Protein AF-A0A7X6HFA3-F1 (afdb_monomer_lite)

Radius of gyration: 18.87 Å; chains: 1; bounding box: 57×26×71 Å

Sequence (125 aa):
MTDTTVPGSAFQARALRVAVVGAGPAGVYAADLLTKSAPAASGELALSIDLFDRYPAPYGLIRYGVAPDHPRIKGIVTALHKVLDRGDIRFFGNVDYGTDLDLADLRKHYDAVIFATGAIKDADL

Secondary structure (DSSP, 8-state):
-------------PPEEEEEE--SHHHHHHHHHHHTSHHHHTTSS-EEEEEEESSSSS-THHHHTS-TT-TTHHHHHHHHHHHHTTSSEEEEES--BTTTB-HHHHHHH-SEEEE-----SPPP-

Structure (mmCIF, N/CA/C/O backbone):
data_AF-A0A7X6HFA3-F1
#
_entry.id   AF-A0A7X6HFA3-F1
#
loop_
_atom_site.group_PDB
_atom_site.id
_atom_site.type_symbol
_atom_site.label_atom_id
_atom_site.label_alt_id
_atom_site.label_comp_id
_atom_site.label_asym_id
_atom_site.label_entity_id
_atom_site.label_seq_id
_atom_site.pdbx_PDB_ins_code
_atom_site.Cartn_x
_atom_site.Cartn_y
_atom_site.Cartn_z
_atom_site.occupancy
_atom_site.B_iso_or_equiv
_atom_site.auth_seq_id
_atom_site.auth_comp_id
_atom_site.auth_asym_id
_atom_site.auth_atom_id
_atom_site.pdbx_PDB_model_num
ATOM 1 N N . MET A 1 1 ? -36.881 14.443 43.084 1.00 45.88 1 MET A N 1
ATOM 2 C CA . MET A 1 1 ? -35.973 14.948 42.034 1.00 45.88 1 MET A CA 1
ATOM 3 C C . MET A 1 1 ? -34.915 13.873 41.830 1.00 45.88 1 MET A C 1
ATOM 5 O O . MET A 1 1 ? -33.824 13.961 42.369 1.00 45.88 1 MET A O 1
ATOM 9 N N . THR A 1 2 ? -35.322 12.757 41.227 1.00 37.62 2 THR A N 1
ATOM 10 C CA . THR A 1 2 ? -34.488 11.561 41.058 1.00 37.62 2 THR A CA 1
ATOM 11 C C . THR A 1 2 ? -33.846 11.628 39.685 1.00 37.62 2 THR A C 1
ATOM 13 O O . THR A 1 2 ? -34.527 11.516 38.666 1.00 37.62 2 THR A O 1
ATOM 16 N N . ASP A 1 3 ? -32.545 11.887 39.704 1.00 39.22 3 ASP A N 1
ATOM 17 C CA . ASP A 1 3 ? -31.646 11.841 38.563 1.00 39.22 3 ASP A CA 1
ATOM 18 C C . ASP A 1 3 ? -31.726 10.453 37.912 1.00 39.22 3 ASP A C 1
ATOM 20 O O . ASP A 1 3 ? -31.443 9.434 38.542 1.00 39.22 3 ASP A O 1
ATOM 24 N N . THR A 1 4 ? -32.228 10.405 36.679 1.00 43.12 4 THR A N 1
ATOM 25 C CA . THR A 1 4 ? -32.302 9.174 35.891 1.00 43.12 4 THR A CA 1
ATOM 26 C C . THR A 1 4 ? -31.056 9.140 35.028 1.00 43.12 4 THR A C 1
ATOM 28 O O . THR A 1 4 ? -31.028 9.693 33.930 1.00 43.12 4 THR A O 1
ATOM 31 N N . THR A 1 5 ? -30.003 8.517 35.550 1.00 42.19 5 THR A N 1
ATOM 32 C CA . THR A 1 5 ? -28.782 8.233 34.802 1.00 42.19 5 THR A CA 1
ATOM 33 C C . THR A 1 5 ? -29.134 7.274 33.666 1.00 42.19 5 THR A C 1
ATOM 35 O O . THR A 1 5 ? -29.360 6.082 33.875 1.00 42.19 5 THR A O 1
ATOM 38 N N . VAL A 1 6 ? -29.238 7.806 32.451 1.00 54.41 6 VAL A N 1
ATOM 39 C CA . VAL A 1 6 ? -29.309 7.002 31.230 1.00 54.41 6 VAL A CA 1
ATOM 40 C C . VAL A 1 6 ? -28.020 6.178 31.122 1.00 54.41 6 VAL A C 1
ATOM 42 O O . VAL A 1 6 ? -26.933 6.757 31.180 1.00 54.41 6 VAL A O 1
ATOM 45 N N . PRO A 1 7 ? -28.082 4.841 30.984 1.00 45.00 7 PRO A N 1
ATOM 46 C CA . PRO A 1 7 ? -26.887 4.060 30.711 1.00 45.00 7 PRO A CA 1
ATOM 47 C C . PRO A 1 7 ? -26.370 4.482 29.335 1.00 45.00 7 PRO A C 1
ATOM 49 O O . PRO A 1 7 ? -27.025 4.252 28.317 1.00 45.00 7 PRO A O 1
ATOM 52 N N . GLY A 1 8 ? -25.214 5.152 29.313 1.00 42.25 8 GLY A N 1
ATOM 53 C CA . GLY A 1 8 ? -24.512 5.479 28.080 1.00 42.25 8 GLY A CA 1
ATOM 54 C C . GLY A 1 8 ? -24.342 4.197 27.280 1.00 42.25 8 GLY A C 1
ATOM 55 O O . GLY A 1 8 ? -23.754 3.234 27.774 1.00 42.25 8 GLY A O 1
ATOM 56 N N . SER A 1 9 ? -24.915 4.152 26.076 1.00 41.69 9 SER A N 1
ATOM 57 C CA . SER A 1 9 ? -24.746 3.006 25.199 1.00 41.69 9 SER A CA 1
ATOM 58 C C . SER A 1 9 ? -23.254 2.866 24.935 1.00 41.69 9 SER A C 1
ATOM 60 O O . SER A 1 9 ? -22.669 3.678 24.217 1.00 41.69 9 SER A O 1
ATOM 62 N N . ALA A 1 10 ? -22.634 1.851 25.526 1.00 44.34 10 ALA A N 1
ATOM 63 C CA . ALA A 1 10 ? -21.340 1.384 25.089 1.00 44.34 10 ALA A CA 1
ATOM 64 C C . ALA A 1 10 ? -21.543 0.836 23.673 1.00 44.34 10 ALA A C 1
ATOM 66 O O . ALA A 1 10 ? -21.787 -0.355 23.479 1.00 44.34 10 ALA A O 1
ATOM 67 N N . PHE A 1 11 ? -21.487 1.720 22.671 1.00 47.81 11 PHE A N 1
ATOM 68 C CA . PHE A 1 11 ? -21.038 1.317 21.353 1.00 47.81 11 PHE A CA 1
ATOM 69 C C . PHE A 1 11 ? -19.674 0.697 21.616 1.00 47.81 11 PHE A C 1
ATOM 71 O O . PHE A 1 11 ? -18.703 1.402 21.869 1.00 47.81 11 PHE A O 1
ATOM 78 N N . GLN A 1 12 ? -19.636 -0.632 21.676 1.00 51.78 12 GLN A N 1
ATOM 79 C CA . GLN A 1 12 ? -18.412 -1.398 21.542 1.00 51.78 12 GLN A CA 1
ATOM 80 C C . GLN A 1 12 ? -17.762 -0.856 20.273 1.00 51.78 12 GLN A C 1
ATOM 82 O O . GLN A 1 12 ? -18.247 -1.123 19.171 1.00 51.78 12 GLN A O 1
ATOM 87 N N . ALA A 1 13 ? -16.781 0.030 20.439 1.00 62.72 13 ALA A N 1
ATOM 88 C CA . ALA A 1 13 ? -16.164 0.768 19.355 1.00 62.72 13 ALA A CA 1
ATOM 89 C C . ALA A 1 13 ? -15.323 -0.232 18.567 1.00 62.72 13 ALA A C 1
ATOM 91 O O . ALA A 1 13 ? -14.132 -0.413 18.812 1.00 62.72 13 ALA A O 1
ATOM 92 N N . ARG A 1 14 ? -15.986 -0.984 17.682 1.00 78.62 14 ARG A N 1
ATOM 93 C CA . ARG A 1 14 ? -15.321 -1.910 16.776 1.00 78.62 14 ARG A CA 1
ATOM 94 C C . ARG A 1 14 ? -14.299 -1.112 15.980 1.00 78.62 14 ARG A C 1
ATOM 96 O O . ARG A 1 14 ? -14.588 0.011 15.568 1.00 78.62 14 ARG A O 1
ATOM 103 N N . ALA A 1 15 ? -13.125 -1.698 15.770 1.00 84.50 15 ALA A N 1
ATOM 104 C CA . ALA A 1 15 ? -12.093 -1.042 14.989 1.00 84.50 15 ALA A CA 1
ATOM 105 C C . ALA A 1 15 ? -12.649 -0.659 13.611 1.00 84.50 15 ALA A C 1
ATOM 107 O O . ALA A 1 15 ? -13.285 -1.485 12.947 1.00 84.50 15 ALA A O 1
ATOM 108 N N . LEU A 1 16 ? -12.424 0.587 13.205 1.00 91.06 16 LEU A N 1
ATOM 109 C CA . LEU A 1 16 ? -12.802 1.074 11.890 1.00 91.06 16 LEU A CA 1
ATOM 110 C C . LEU A 1 16 ? -11.860 0.425 10.874 1.00 91.06 16 LEU A C 1
ATOM 112 O O . LEU A 1 16 ? -10.633 0.534 10.967 1.00 91.06 16 LEU A O 1
ATOM 116 N N . ARG A 1 17 ? -12.448 -0.328 9.945 1.00 93.44 17 ARG A N 1
ATOM 117 C CA . ARG A 1 17 ? -11.713 -1.132 8.968 1.00 93.44 17 ARG A CA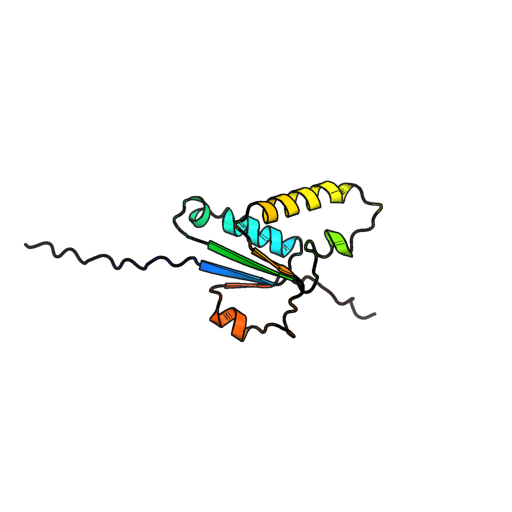 1
ATOM 118 C C . ARG A 1 17 ? -11.571 -0.351 7.674 1.00 93.44 17 ARG A C 1
ATOM 120 O O . ARG A 1 17 ? -12.573 0.000 7.054 1.00 93.44 17 ARG A O 1
ATOM 127 N N . VAL A 1 18 ? -10.337 -0.127 7.239 1.00 95.50 18 VAL A N 1
ATOM 128 C CA . VAL A 1 18 ? -10.029 0.592 5.997 1.00 95.50 18 VAL A CA 1
ATOM 129 C C . VAL A 1 18 ? -9.317 -0.343 5.028 1.00 95.50 18 VAL A C 1
ATOM 131 O O . VAL A 1 18 ? -8.275 -0.906 5.362 1.00 95.50 18 VAL A O 1
ATOM 134 N N . ALA A 1 19 ? -9.868 -0.489 3.825 1.00 96.62 19 ALA A N 1
ATOM 135 C CA . ALA A 1 19 ? -9.195 -1.157 2.717 1.00 96.62 19 ALA A CA 1
ATOM 136 C C . ALA A 1 19 ? -8.472 -0.124 1.850 1.00 96.62 19 ALA A C 1
ATOM 138 O O . ALA A 1 19 ? -9.060 0.876 1.439 1.00 96.62 19 ALA A O 1
ATOM 139 N N . VAL A 1 20 ? -7.210 -0.380 1.528 1.00 96.69 20 VAL A N 1
ATOM 140 C CA . VAL A 1 20 ? -6.408 0.434 0.613 1.00 96.69 20 VAL A CA 1
ATOM 141 C C . VAL A 1 20 ? -6.048 -0.424 -0.593 1.00 96.69 20 VAL A C 1
ATOM 143 O O . VAL A 1 20 ? -5.350 -1.424 -0.465 1.00 96.69 20 VAL A O 1
ATOM 146 N N . VAL A 1 21 ? -6.527 -0.044 -1.774 1.00 96.44 21 VAL A N 1
ATOM 147 C CA . VAL A 1 21 ? -6.266 -0.750 -3.033 1.00 96.44 21 VAL A CA 1
ATOM 148 C C . VAL A 1 21 ? -5.077 -0.096 -3.735 1.00 96.44 21 VAL A C 1
ATOM 150 O O . VAL A 1 21 ? -5.199 0.991 -4.299 1.00 96.44 21 VAL A O 1
ATOM 153 N N . GLY A 1 22 ? -3.933 -0.771 -3.701 1.00 95.00 22 GLY A N 1
ATOM 154 C CA . GLY A 1 22 ? -2.635 -0.342 -4.215 1.00 95.00 22 GLY A CA 1
ATOM 155 C C . GLY A 1 22 ? -1.625 -0.121 -3.087 1.00 95.00 22 GLY A C 1
ATOM 156 O O . GLY A 1 22 ? -1.776 0.794 -2.280 1.00 95.00 22 GLY A O 1
ATOM 157 N N . ALA A 1 23 ? -0.543 -0.904 -3.064 1.00 94.56 23 ALA A N 1
ATOM 158 C CA . ALA A 1 23 ? 0.554 -0.803 -2.097 1.00 94.56 23 ALA A CA 1
ATOM 159 C C . ALA A 1 23 ? 1.755 -0.009 -2.645 1.00 94.56 23 ALA A C 1
ATOM 161 O O . ALA A 1 23 ? 2.906 -0.226 -2.255 1.00 94.56 23 ALA A O 1
ATOM 162 N N . GLY A 1 24 ? 1.497 0.932 -3.557 1.00 93.31 24 GLY A N 1
ATOM 163 C CA . GLY A 1 24 ? 2.461 1.954 -3.959 1.00 93.31 24 GLY A CA 1
ATOM 164 C C . GLY A 1 24 ? 2.708 2.999 -2.858 1.00 93.31 24 GLY A C 1
ATOM 165 O O . GLY A 1 24 ? 2.122 2.923 -1.776 1.00 93.31 24 GLY A O 1
ATOM 166 N N . PRO A 1 25 ? 3.525 4.034 -3.126 1.00 93.31 25 PRO A N 1
ATOM 167 C CA . PRO A 1 25 ? 3.809 5.079 -2.142 1.00 93.31 25 PRO A CA 1
ATOM 168 C C . PRO A 1 25 ? 2.540 5.756 -1.627 1.00 93.31 25 PRO A C 1
ATOM 170 O O . PRO A 1 25 ? 2.404 5.951 -0.428 1.00 93.31 25 PRO A O 1
ATOM 173 N N . ALA A 1 26 ? 1.586 6.057 -2.514 1.00 94.62 26 ALA A N 1
ATOM 174 C CA . ALA A 1 26 ? 0.330 6.702 -2.142 1.00 94.62 26 ALA A CA 1
ATOM 175 C C . ALA A 1 26 ? -0.476 5.878 -1.122 1.00 94.62 26 ALA A C 1
ATOM 177 O O . ALA A 1 26 ? -0.917 6.428 -0.117 1.00 94.62 26 ALA A O 1
ATOM 178 N N . GLY A 1 27 ? -0.625 4.567 -1.342 1.00 95.00 27 GLY A N 1
ATOM 179 C CA . GLY A 1 27 ? -1.383 3.699 -0.439 1.00 95.00 27 GLY A CA 1
ATOM 180 C C . GLY A 1 27 ? -0.697 3.504 0.910 1.00 95.00 27 GLY A C 1
ATOM 181 O O . GLY A 1 27 ? -1.333 3.632 1.954 1.00 95.00 27 GLY A O 1
ATOM 182 N N . VAL A 1 28 ? 0.620 3.282 0.905 1.00 94.06 28 VAL A N 1
ATOM 183 C CA . VAL A 1 28 ? 1.403 3.132 2.142 1.00 94.06 28 VAL A CA 1
ATOM 184 C C . VAL A 1 28 ? 1.427 4.435 2.948 1.00 94.06 28 VAL A C 1
ATOM 186 O O . VAL A 1 28 ? 1.280 4.400 4.167 1.00 94.06 28 VAL A O 1
ATOM 189 N N . TYR A 1 29 ? 1.550 5.595 2.295 1.00 93.50 29 TYR A N 1
ATOM 190 C CA . TYR A 1 29 ? 1.476 6.885 2.983 1.00 93.50 29 TYR A CA 1
ATOM 191 C C . TYR A 1 29 ? 0.082 7.192 3.519 1.00 93.50 29 TYR A C 1
ATOM 193 O O . TYR A 1 29 ? -0.030 7.695 4.633 1.00 93.50 29 TYR A O 1
ATOM 201 N N . ALA A 1 30 ? -0.974 6.880 2.764 1.00 94.44 30 ALA A N 1
ATOM 202 C CA . ALA A 1 30 ? -2.340 7.024 3.252 1.00 94.44 30 ALA A CA 1
ATOM 203 C C . ALA A 1 30 ? -2.551 6.191 4.524 1.00 94.44 30 ALA A C 1
ATOM 205 O O . ALA A 1 30 ? -3.060 6.708 5.516 1.00 94.44 30 ALA A O 1
ATOM 206 N N . ALA A 1 31 ? -2.083 4.940 4.529 1.00 93.12 31 ALA A N 1
ATOM 207 C CA . ALA A 1 31 ? -2.131 4.080 5.705 1.00 93.12 31 ALA A CA 1
ATOM 208 C C . ALA A 1 31 ? -1.324 4.649 6.887 1.00 93.12 31 ALA A C 1
ATOM 210 O O . ALA A 1 31 ? -1.839 4.725 8.000 1.00 93.12 31 ALA A O 1
ATOM 211 N N . ASP A 1 32 ? -0.094 5.120 6.649 1.00 92.69 32 ASP A N 1
ATOM 212 C CA . ASP A 1 32 ? 0.744 5.716 7.698 1.00 92.69 32 ASP A CA 1
ATOM 213 C C . ASP A 1 32 ? 0.098 6.955 8.334 1.00 92.69 32 ASP A C 1
ATOM 215 O O . ASP A 1 32 ? 0.087 7.096 9.558 1.00 92.69 32 ASP A O 1
ATOM 219 N N . LEU A 1 33 ? -0.466 7.842 7.509 1.00 92.19 33 LEU A N 1
ATOM 220 C CA . LEU A 1 33 ? -1.144 9.053 7.971 1.00 92.19 33 LEU A CA 1
ATOM 221 C C . LEU A 1 33 ? -2.424 8.736 8.749 1.00 92.19 33 LEU A C 1
ATOM 223 O O . LEU A 1 33 ? -2.703 9.412 9.739 1.00 92.19 33 LEU A O 1
ATOM 227 N N . LEU A 1 34 ? -3.177 7.709 8.345 1.00 90.75 34 LEU A N 1
ATOM 228 C CA . LEU A 1 34 ? -4.371 7.271 9.066 1.00 90.75 34 LEU A CA 1
ATOM 229 C C . LEU A 1 34 ? -4.026 6.748 10.461 1.00 90.75 34 LEU A C 1
ATOM 231 O O . LEU A 1 34 ? -4.630 7.208 11.431 1.00 90.75 34 LEU A O 1
ATOM 235 N N . THR A 1 35 ? -3.022 5.874 10.595 1.00 87.69 35 THR A N 1
ATOM 236 C CA . THR A 1 35 ? -2.583 5.399 11.921 1.00 87.69 35 THR A CA 1
ATOM 237 C C . THR A 1 35 ? -2.084 6.553 12.796 1.00 87.69 35 THR A C 1
ATOM 239 O O . THR A 1 35 ? -2.321 6.571 14.000 1.00 87.69 35 THR A O 1
ATOM 242 N N . LYS A 1 36 ? -1.401 7.543 12.210 1.00 87.44 36 LYS A N 1
ATOM 243 C CA . LYS A 1 36 ? -0.867 8.705 12.945 1.00 87.44 36 LYS A CA 1
ATOM 244 C C . LYS A 1 36 ? -1.898 9.796 13.236 1.00 87.44 36 LYS A C 1
ATOM 246 O O . LYS A 1 36 ? -1.554 10.785 13.882 1.00 87.44 36 LYS A O 1
ATOM 251 N N . SER A 1 37 ? -3.130 9.665 12.749 1.00 87.06 37 SER A N 1
ATOM 252 C CA . SER A 1 37 ? -4.182 10.648 13.008 1.00 87.06 37 SER A CA 1
ATOM 253 C C . SER A 1 37 ? -4.483 10.743 14.508 1.00 87.06 37 SER A C 1
ATOM 255 O O . SER A 1 37 ? -4.417 9.745 15.221 1.00 87.06 37 SER A O 1
ATO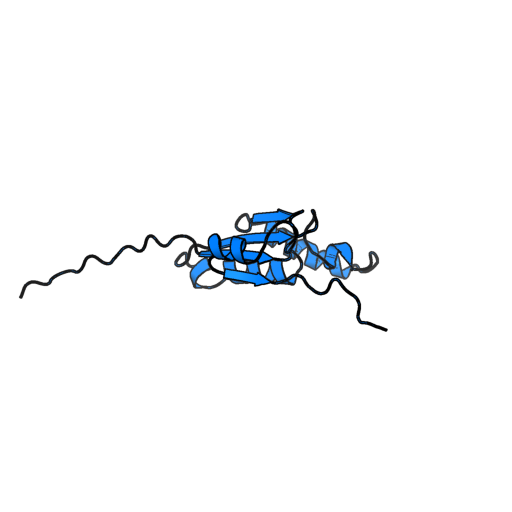M 257 N N . ALA A 1 38 ? -4.802 11.944 15.004 1.00 74.81 38 ALA A N 1
ATOM 258 C CA . ALA A 1 38 ? -4.937 12.192 16.443 1.00 74.81 38 ALA A CA 1
ATOM 259 C C . ALA A 1 38 ? -5.898 11.222 17.171 1.00 74.81 38 ALA A C 1
ATOM 261 O O . ALA A 1 38 ? -5.484 10.706 18.205 1.00 74.81 38 ALA A O 1
ATOM 262 N N . PRO A 1 39 ? -7.091 10.883 16.635 1.00 75.31 39 PRO A N 1
ATOM 263 C CA . PRO A 1 39 ? -7.992 9.920 17.280 1.00 75.31 39 PRO A CA 1
ATOM 264 C C . PRO A 1 39 ? -7.432 8.492 17.323 1.00 75.31 39 PRO A C 1
ATOM 266 O O . PRO A 1 39 ? -7.695 7.743 18.260 1.00 75.31 39 PRO A O 1
ATOM 269 N N . ALA A 1 40 ? -6.657 8.097 16.311 1.00 75.25 40 ALA A N 1
ATOM 270 C CA . ALA A 1 40 ? -6.024 6.783 16.272 1.00 75.25 40 ALA A CA 1
ATOM 271 C C . ALA A 1 40 ? -4.812 6.712 17.209 1.00 75.25 40 ALA A C 1
ATOM 273 O O . ALA A 1 40 ? -4.635 5.739 17.939 1.00 75.25 40 ALA A O 1
ATOM 274 N N . ALA A 1 41 ? -4.008 7.777 17.241 1.00 73.81 41 ALA A N 1
ATOM 275 C CA . ALA A 1 41 ? -2.822 7.877 18.080 1.00 73.81 41 ALA A CA 1
ATOM 276 C C . ALA A 1 41 ? -3.155 8.001 19.578 1.00 73.81 41 ALA A C 1
ATOM 278 O O . ALA A 1 41 ? -2.387 7.513 20.405 1.00 73.81 41 ALA A O 1
ATOM 279 N N . SER A 1 42 ? -4.287 8.623 19.940 1.00 74.88 42 SER A N 1
ATOM 280 C CA . SER A 1 42 ? -4.762 8.701 21.331 1.00 74.88 42 SER A CA 1
ATOM 281 C C . SER A 1 42 ? -5.467 7.426 21.811 1.00 74.88 42 SER A C 1
ATOM 283 O O . SER A 1 42 ? -5.777 7.311 22.995 1.00 74.88 42 SER A O 1
ATOM 285 N N . GLY A 1 43 ? -5.701 6.454 20.919 1.00 75.62 43 GLY A N 1
ATOM 286 C CA . GLY A 1 43 ? -6.428 5.220 21.226 1.00 75.62 43 GLY A CA 1
ATOM 287 C C . GLY A 1 43 ? -7.946 5.398 21.336 1.00 75.62 43 GLY A C 1
ATOM 288 O O . GLY A 1 43 ? -8.644 4.446 21.676 1.00 75.62 43 GLY A O 1
ATOM 289 N N . GLU A 1 44 ? -8.467 6.588 21.025 1.00 78.50 44 GLU A N 1
ATOM 290 C CA . GLU A 1 44 ? -9.909 6.864 20.965 1.00 78.50 44 GLU A CA 1
ATOM 291 C C . GLU A 1 44 ? -10.587 6.124 19.805 1.00 78.50 44 GLU A C 1
ATOM 293 O O . GLU A 1 44 ? -11.760 5.759 19.894 1.00 78.50 44 GLU A O 1
ATOM 298 N N . LEU A 1 45 ? -9.842 5.879 18.724 1.00 82.06 45 LEU A N 1
ATOM 299 C CA . LEU A 1 45 ? -10.301 5.163 17.544 1.00 82.06 45 LEU A CA 1
ATOM 300 C C . LEU A 1 45 ? -9.381 3.980 17.242 1.00 82.06 45 LEU A C 1
ATOM 302 O O . LEU A 1 45 ? -8.258 4.146 16.771 1.00 82.06 45 LEU A O 1
ATOM 306 N N . ALA A 1 46 ? -9.886 2.764 17.436 1.00 85.38 46 ALA A N 1
ATOM 307 C CA . ALA A 1 46 ? -9.211 1.577 16.933 1.00 85.38 46 ALA A CA 1
ATOM 308 C C . ALA A 1 46 ? -9.298 1.545 15.394 1.00 85.38 46 ALA A C 1
ATOM 310 O O . ALA A 1 46 ? -10.388 1.646 14.831 1.00 85.38 46 ALA A O 1
ATOM 311 N N . LEU A 1 47 ? -8.161 1.382 14.712 1.00 89.75 47 LEU A N 1
ATOM 312 C CA . LEU A 1 47 ? -8.074 1.253 13.253 1.00 89.75 47 LEU A CA 1
ATOM 313 C C . LEU A 1 47 ? -7.514 -0.117 12.866 1.00 89.75 47 LEU A C 1
ATOM 315 O O . LEU A 1 47 ? -6.588 -0.622 13.494 1.00 89.75 47 LEU A O 1
ATOM 319 N N . SER A 1 48 ? -8.060 -0.702 11.802 1.00 91.38 48 SER A N 1
ATOM 320 C CA . SER A 1 48 ? -7.479 -1.867 11.130 1.00 91.38 48 SER A CA 1
ATOM 321 C C . SER A 1 48 ? -7.344 -1.553 9.648 1.00 91.38 48 SER A C 1
ATOM 323 O O . SER A 1 48 ? -8.346 -1.289 8.982 1.00 91.38 48 SER A O 1
ATOM 325 N N . ILE A 1 49 ? -6.110 -1.558 9.143 1.00 94.31 49 ILE A N 1
ATOM 326 C CA . ILE A 1 49 ? -5.805 -1.175 7.765 1.00 94.31 49 ILE A CA 1
ATOM 327 C C . ILE A 1 49 ? -5.293 -2.390 6.996 1.00 94.31 49 ILE A C 1
ATOM 329 O O . ILE A 1 49 ? -4.323 -3.030 7.408 1.00 94.31 49 ILE A O 1
ATOM 333 N N . ASP A 1 50 ? -5.928 -2.657 5.856 1.00 95.69 50 ASP A N 1
ATOM 334 C CA . ASP A 1 50 ? -5.552 -3.723 4.931 1.00 95.69 50 ASP A CA 1
ATOM 335 C C . ASP A 1 50 ? -5.146 -3.116 3.587 1.00 95.69 50 ASP A C 1
ATOM 337 O O . ASP A 1 50 ? -5.944 -2.436 2.941 1.00 95.69 50 ASP A O 1
ATOM 341 N N . LEU A 1 51 ? -3.905 -3.356 3.163 1.00 95.81 51 LEU A N 1
ATOM 342 C CA . LEU A 1 51 ? -3.406 -2.998 1.837 1.00 95.81 51 LEU A CA 1
ATOM 343 C C . LEU A 1 51 ? -3.532 -4.195 0.907 1.00 95.81 51 LEU A C 1
ATOM 345 O O . LEU A 1 51 ? -2.970 -5.252 1.182 1.00 95.81 51 LEU A O 1
ATOM 349 N N . PHE A 1 52 ? -4.191 -3.986 -0.223 1.00 96.19 52 PHE A N 1
ATOM 350 C CA . PHE A 1 52 ? -4.298 -4.946 -1.311 1.00 96.19 52 PHE A CA 1
ATOM 351 C C . PHE A 1 52 ? -3.426 -4.501 -2.475 1.00 96.19 52 PHE A C 1
ATOM 353 O O . PHE A 1 52 ? -3.449 -3.329 -2.851 1.00 96.19 52 PHE A O 1
ATOM 360 N N . ASP A 1 53 ? -2.674 -5.416 -3.070 1.00 95.00 53 ASP A N 1
ATOM 361 C CA . ASP A 1 53 ? -1.931 -5.144 -4.298 1.00 95.00 53 ASP A CA 1
ATOM 362 C C . ASP A 1 53 ? -1.972 -6.353 -5.228 1.00 95.00 53 ASP A C 1
ATOM 364 O O . ASP A 1 53 ? -1.858 -7.500 -4.792 1.00 95.00 53 ASP A O 1
ATOM 368 N N . ARG A 1 54 ? -2.087 -6.086 -6.531 1.00 94.12 54 ARG A N 1
ATOM 369 C CA . ARG A 1 54 ? -2.037 -7.125 -7.564 1.00 94.12 54 ARG A CA 1
ATOM 370 C C . ARG A 1 54 ? -0.677 -7.809 -7.624 1.00 94.12 54 ARG A C 1
ATOM 372 O O . ARG A 1 54 ? -0.581 -8.958 -8.036 1.00 94.12 54 ARG A O 1
ATOM 379 N N . TYR A 1 55 ? 0.385 -7.098 -7.255 1.00 92.94 55 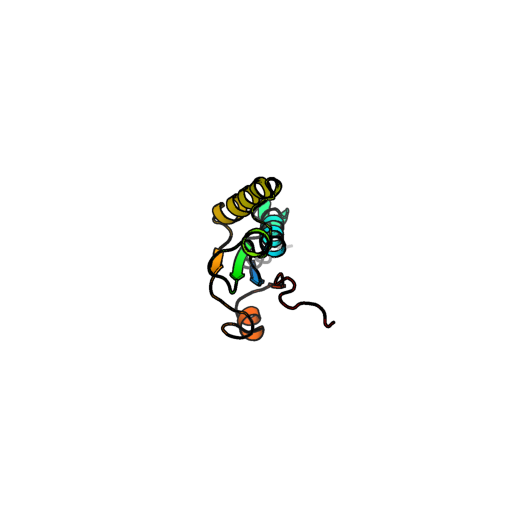TYR A N 1
ATOM 380 C CA . TYR A 1 55 ? 1.741 -7.613 -7.288 1.00 92.94 55 TYR A CA 1
ATOM 381 C C . TYR A 1 55 ? 2.094 -8.257 -5.941 1.00 92.94 55 TYR A C 1
ATOM 383 O O . TYR A 1 55 ? 1.651 -7.799 -4.887 1.00 92.94 55 TYR A O 1
ATOM 391 N N . PRO A 1 56 ? 2.930 -9.308 -5.938 1.00 92.88 56 PRO A N 1
ATOM 392 C CA . PRO A 1 56 ? 3.294 -10.009 -4.708 1.00 92.88 56 PRO A CA 1
ATOM 393 C C . PRO A 1 56 ? 4.205 -9.183 -3.792 1.00 92.88 56 PRO A C 1
ATOM 395 O O . PRO A 1 56 ? 4.186 -9.373 -2.580 1.00 92.88 56 PRO A O 1
ATOM 398 N N . ALA A 1 57 ? 5.011 -8.273 -4.349 1.00 91.75 57 ALA A N 1
ATOM 399 C CA . ALA A 1 57 ? 5.860 -7.377 -3.570 1.00 91.75 57 ALA A CA 1
ATOM 400 C C . ALA A 1 57 ? 5.343 -5.929 -3.648 1.00 91.75 57 ALA A C 1
ATOM 402 O O . ALA A 1 57 ? 5.047 -5.467 -4.758 1.00 91.75 57 ALA A O 1
ATOM 403 N N . PRO A 1 58 ? 5.283 -5.210 -2.508 1.00 90.81 58 PRO A N 1
ATOM 404 C CA . PRO A 1 58 ? 4.735 -3.859 -2.430 1.00 90.81 58 PRO A CA 1
ATOM 405 C C . PRO A 1 58 ? 5.675 -2.809 -3.057 1.00 90.81 58 PRO A C 1
ATOM 407 O O . PRO A 1 58 ? 6.711 -3.127 -3.647 1.00 90.81 58 PRO A O 1
ATOM 410 N N . TYR A 1 59 ? 5.314 -1.534 -2.878 1.00 90.38 59 TYR A N 1
ATOM 411 C CA . TYR A 1 59 ? 6.015 -0.303 -3.277 1.00 90.38 59 TYR A CA 1
ATOM 412 C C . TYR A 1 59 ? 5.728 0.211 -4.691 1.00 90.38 59 TYR A C 1
ATOM 414 O O . TYR A 1 59 ? 6.172 1.310 -5.035 1.00 90.38 59 TYR A O 1
ATOM 422 N N . GLY A 1 60 ? 4.937 -0.504 -5.496 1.00 91.00 60 GLY A N 1
ATOM 423 C CA . GLY A 1 60 ? 4.499 -0.035 -6.816 1.00 91.00 60 GLY A CA 1
ATOM 424 C C . GLY A 1 60 ? 5.666 0.453 -7.684 1.00 91.00 60 GLY A C 1
ATOM 425 O O . GLY A 1 60 ? 6.714 -0.188 -7.749 1.00 91.00 60 GLY A O 1
ATOM 426 N N . LEU A 1 61 ? 5.527 1.623 -8.315 1.00 90.62 61 LEU A N 1
ATOM 427 C CA . LEU A 1 61 ? 6.554 2.186 -9.207 1.00 90.62 61 LEU A CA 1
ATOM 428 C C . LEU A 1 61 ? 7.913 2.436 -8.540 1.00 90.62 61 LEU A C 1
ATOM 430 O O . LEU A 1 61 ? 8.922 2.463 -9.236 1.00 90.62 61 LEU A O 1
ATOM 434 N N . ILE A 1 62 ? 7.987 2.562 -7.212 1.00 89.25 62 ILE A N 1
ATOM 435 C CA . ILE A 1 62 ? 9.288 2.647 -6.532 1.00 89.25 62 ILE A CA 1
ATOM 436 C C . ILE A 1 62 ? 10.103 1.366 -6.731 1.00 89.25 62 ILE A C 1
ATOM 438 O O . ILE A 1 62 ? 11.327 1.424 -6.814 1.00 89.25 62 ILE A O 1
ATOM 442 N N . ARG A 1 63 ? 9.426 0.220 -6.831 1.00 88.31 63 ARG A N 1
ATOM 443 C CA . ARG A 1 63 ? 10.040 -1.074 -7.127 1.00 88.31 63 ARG A CA 1
ATOM 444 C C . ARG A 1 63 ? 10.058 -1.382 -8.624 1.00 88.31 63 ARG A C 1
ATOM 446 O O . ARG A 1 63 ? 11.042 -1.932 -9.099 1.00 88.31 63 ARG A O 1
ATOM 453 N N . TYR A 1 64 ? 8.976 -1.068 -9.337 1.00 88.12 64 TYR A N 1
ATOM 454 C CA . TYR A 1 64 ? 8.748 -1.549 -10.707 1.00 88.12 64 TYR A CA 1
ATOM 455 C C . TYR A 1 64 ? 8.935 -0.497 -11.810 1.00 88.12 64 TYR A C 1
ATOM 457 O O . TYR A 1 64 ? 8.903 -0.858 -12.978 1.00 88.12 64 TYR A O 1
ATOM 465 N N . GLY A 1 65 ? 9.097 0.784 -11.475 1.00 87.75 65 GLY A N 1
ATOM 466 C CA . GLY A 1 65 ? 9.197 1.873 -12.459 1.00 87.75 65 GLY A CA 1
ATOM 467 C C . GLY A 1 65 ? 10.496 2.668 -12.380 1.00 87.75 65 GLY A C 1
ATOM 468 O O . GLY A 1 65 ? 11.025 3.115 -13.392 1.00 87.75 65 GLY A O 1
ATOM 469 N N . VAL A 1 66 ? 11.027 2.849 -11.176 1.00 86.69 66 VAL A N 1
ATOM 470 C CA . VAL A 1 66 ? 12.274 3.576 -10.948 1.00 86.69 66 VAL A CA 1
ATOM 471 C C . VAL A 1 66 ? 13.451 2.883 -11.632 1.00 86.69 66 VAL A C 1
ATOM 473 O O . VAL A 1 66 ? 13.696 1.695 -11.424 1.00 86.69 66 VAL A O 1
ATOM 476 N N . ALA A 1 67 ? 14.231 3.665 -12.380 1.00 85.56 67 ALA A N 1
ATOM 477 C CA . ALA A 1 67 ? 15.461 3.194 -12.995 1.00 85.56 67 ALA A CA 1
ATOM 478 C C . ALA A 1 67 ? 16.508 2.785 -11.931 1.00 85.56 67 ALA A C 1
ATOM 480 O O . ALA A 1 67 ? 16.661 3.460 -10.906 1.00 85.56 67 ALA A O 1
ATOM 481 N N . PRO A 1 68 ? 17.255 1.688 -12.156 1.00 81.06 68 PRO A N 1
ATOM 482 C CA . PRO A 1 68 ? 18.156 1.108 -11.155 1.00 81.06 68 PRO A CA 1
ATOM 483 C C . PRO A 1 68 ? 19.373 1.989 -10.822 1.00 81.06 68 PRO A C 1
ATOM 485 O O . PRO A 1 68 ? 20.020 1.790 -9.794 1.00 81.06 68 PRO A O 1
ATOM 488 N N . ASP A 1 69 ? 19.683 2.968 -11.668 1.00 84.81 69 ASP A N 1
ATOM 489 C CA . ASP A 1 69 ? 20.801 3.903 -11.549 1.00 84.81 69 ASP A CA 1
ATOM 490 C C . ASP A 1 69 ? 20.491 5.138 -10.683 1.00 84.81 69 ASP A C 1
ATOM 492 O O . ASP A 1 69 ? 21.363 5.984 -10.489 1.00 84.81 69 ASP A O 1
ATOM 496 N N . HIS A 1 70 ? 19.282 5.245 -10.114 1.00 78.62 70 HIS A N 1
ATOM 497 C CA . HIS A 1 70 ? 18.884 6.369 -9.266 1.00 78.62 70 HIS A CA 1
ATOM 498 C C . HIS A 1 70 ? 19.088 6.092 -7.758 1.00 78.62 70 HIS A C 1
ATOM 500 O O . HIS A 1 70 ? 18.204 5.553 -7.081 1.00 78.62 70 HIS A O 1
ATOM 506 N N . PRO A 1 71 ? 20.197 6.554 -7.139 1.00 65.12 71 PRO A N 1
ATOM 507 C CA . PRO A 1 71 ? 20.511 6.259 -5.737 1.00 65.12 71 PRO A CA 1
ATOM 508 C C . PRO A 1 71 ? 19.554 6.913 -4.727 1.00 65.12 71 PRO A C 1
ATOM 510 O O . PRO A 1 71 ? 19.469 6.459 -3.585 1.00 65.12 71 PRO A O 1
ATOM 513 N N . ARG A 1 72 ? 18.807 7.955 -5.129 1.00 63.88 72 ARG A N 1
ATOM 514 C CA . ARG A 1 72 ? 17.870 8.688 -4.252 1.00 63.88 72 ARG A CA 1
ATOM 515 C C . ARG A 1 72 ? 16.674 7.843 -3.794 1.00 63.88 72 ARG A C 1
ATOM 517 O O . ARG A 1 72 ? 16.049 8.185 -2.795 1.00 63.88 72 ARG A O 1
ATOM 524 N N . ILE A 1 73 ? 16.388 6.718 -4.453 1.00 68.81 73 ILE A N 1
ATOM 525 C CA . ILE A 1 73 ? 15.251 5.855 -4.105 1.00 68.81 73 ILE A CA 1
ATOM 526 C C . ILE A 1 73 ? 15.493 4.973 -2.868 1.00 68.81 73 ILE A C 1
ATOM 528 O O . ILE A 1 73 ? 14.543 4.541 -2.214 1.00 68.81 73 ILE A O 1
ATOM 532 N N . LYS A 1 74 ? 16.744 4.770 -2.440 1.00 68.31 74 LYS A N 1
ATOM 533 C CA . LYS A 1 74 ? 17.030 3.933 -1.256 1.00 68.31 74 LYS A CA 1
ATOM 534 C C . LYS A 1 74 ? 16.368 4.459 0.026 1.00 68.31 74 LYS A C 1
ATOM 536 O O . LYS A 1 74 ? 15.932 3.672 0.869 1.00 68.31 74 LYS A O 1
ATOM 541 N N . GLY A 1 75 ? 16.253 5.784 0.158 1.00 80.25 75 GLY A N 1
ATOM 542 C CA . GLY A 1 75 ? 15.632 6.417 1.322 1.00 80.25 75 GLY A CA 1
ATOM 543 C C . GLY A 1 75 ? 14.132 6.137 1.419 1.00 80.25 75 GLY A C 1
ATOM 544 O O . GLY A 1 75 ? 13.653 5.731 2.477 1.00 80.25 75 GLY A O 1
ATOM 545 N N . ILE A 1 76 ? 13.403 6.288 0.306 1.00 85.12 76 ILE A N 1
ATOM 546 C CA . ILE A 1 76 ? 11.949 6.088 0.287 1.00 85.12 76 ILE A CA 1
ATOM 547 C C . ILE A 1 76 ? 11.581 4.625 0.538 1.00 85.12 76 ILE A C 1
ATOM 549 O O . ILE A 1 76 ? 10.708 4.361 1.356 1.00 85.12 76 ILE A O 1
ATOM 553 N N . VAL A 1 77 ? 12.299 3.672 -0.067 1.00 85.25 77 VAL A N 1
ATOM 554 C CA . VAL A 1 77 ? 12.069 2.235 0.170 1.00 85.25 77 VAL A CA 1
ATOM 555 C C . VAL A 1 77 ? 12.215 1.905 1.653 1.00 85.25 77 VAL A C 1
ATOM 557 O O . VAL A 1 77 ? 11.368 1.223 2.220 1.00 85.25 77 VAL A O 1
ATOM 560 N N . THR A 1 78 ? 13.248 2.445 2.304 1.00 87.31 78 THR A N 1
ATOM 561 C CA . THR A 1 78 ? 13.476 2.233 3.740 1.00 87.31 78 THR A CA 1
ATOM 562 C C . THR A 1 78 ? 12.336 2.805 4.586 1.00 87.31 78 THR A C 1
ATOM 564 O O . THR A 1 78 ? 11.920 2.179 5.558 1.00 87.31 78 THR A O 1
ATOM 567 N N . ALA A 1 79 ? 11.816 3.983 4.230 1.00 88.31 79 ALA A N 1
ATOM 568 C CA . ALA A 1 79 ? 10.696 4.595 4.938 1.00 88.31 79 ALA A CA 1
ATOM 569 C C . ALA A 1 79 ? 9.402 3.780 4.781 1.00 88.31 79 ALA A C 1
ATOM 571 O O . ALA A 1 79 ? 8.754 3.483 5.780 1.00 88.31 79 ALA A O 1
ATOM 572 N N . LEU A 1 80 ? 9.065 3.369 3.554 1.00 89.81 80 LEU A N 1
ATOM 573 C CA . LEU A 1 80 ? 7.879 2.550 3.280 1.00 89.81 80 LEU A CA 1
ATOM 574 C C . LEU A 1 80 ? 7.967 1.184 3.968 1.00 89.81 80 LEU A C 1
ATOM 576 O O . LEU A 1 80 ? 6.980 0.710 4.522 1.00 89.81 80 LEU A O 1
ATOM 580 N N . HIS A 1 81 ? 9.158 0.583 3.993 1.00 90.62 81 HIS A N 1
ATOM 581 C CA . HIS A 1 81 ? 9.383 -0.675 4.694 1.00 90.62 81 HIS A CA 1
ATOM 582 C C . HIS A 1 81 ? 9.122 -0.540 6.197 1.00 90.62 81 HIS A C 1
ATOM 584 O O . HIS A 1 81 ? 8.383 -1.339 6.752 1.00 90.62 81 HIS A O 1
ATOM 590 N N . LYS A 1 82 ? 9.633 0.519 6.842 1.00 91.06 82 LYS A N 1
ATOM 591 C CA . LYS A 1 82 ? 9.376 0.787 8.269 1.00 91.06 82 LYS A CA 1
ATOM 592 C C . LYS A 1 82 ? 7.894 0.967 8.598 1.00 91.06 82 LYS A C 1
ATOM 594 O O . LYS A 1 82 ? 7.484 0.640 9.704 1.00 91.06 82 LYS A O 1
ATOM 599 N N . VAL A 1 83 ? 7.111 1.520 7.670 1.00 90.50 83 VAL A N 1
ATOM 600 C CA . VAL A 1 83 ? 5.660 1.669 7.848 1.00 90.50 83 VAL A CA 1
ATOM 601 C C . VAL A 1 83 ? 4.984 0.300 7.856 1.00 90.50 83 VAL A C 1
ATOM 603 O O . VAL A 1 83 ? 4.205 0.025 8.759 1.00 90.50 83 VAL A O 1
ATOM 606 N N . LEU A 1 84 ? 5.301 -0.567 6.891 1.00 89.56 84 LEU A N 1
ATOM 607 C CA . LEU A 1 84 ? 4.706 -1.907 6.815 1.00 89.56 84 LEU A CA 1
ATOM 608 C C . LEU A 1 84 ? 5.187 -2.835 7.944 1.00 89.56 84 LEU A C 1
ATOM 610 O O . LEU A 1 84 ? 4.419 -3.661 8.424 1.00 89.56 84 LEU A O 1
ATOM 614 N N . ASP A 1 85 ? 6.428 -2.669 8.402 1.00 91.06 85 ASP A N 1
ATOM 615 C CA . ASP A 1 85 ? 7.039 -3.482 9.465 1.00 91.06 85 ASP A CA 1
ATOM 616 C C . ASP A 1 85 ? 6.532 -3.124 10.878 1.00 91.06 85 ASP A C 1
ATOM 618 O O . ASP A 1 85 ? 6.763 -3.854 11.838 1.00 91.06 85 ASP A O 1
ATOM 622 N N . ARG A 1 86 ? 5.792 -2.013 11.028 1.00 87.75 86 ARG A N 1
ATOM 623 C CA . ARG A 1 86 ? 5.205 -1.584 12.312 1.00 87.75 86 ARG A CA 1
ATOM 624 C C . ARG A 1 86 ? 4.141 -2.560 12.840 1.00 87.75 86 ARG A C 1
ATOM 626 O O . ARG A 1 86 ? 3.862 -2.558 14.037 1.00 87.75 86 ARG A O 1
ATOM 633 N N . GLY A 1 87 ? 3.578 -3.407 11.974 1.00 84.44 87 GLY A N 1
ATOM 634 C CA . GLY A 1 87 ? 2.661 -4.493 12.345 1.00 84.44 87 GLY A CA 1
ATOM 635 C C . GLY A 1 87 ? 1.197 -4.082 12.544 1.00 84.44 87 GLY A C 1
ATOM 636 O O . GLY A 1 87 ? 0.350 -4.934 12.796 1.00 84.44 87 GLY A O 1
ATOM 637 N N . ASP A 1 88 ? 0.872 -2.800 12.400 1.00 86.81 88 ASP A N 1
ATOM 638 C CA . ASP A 1 88 ? -0.494 -2.259 12.445 1.00 86.81 88 ASP A CA 1
ATOM 639 C C . ASP A 1 88 ? -1.186 -2.248 11.070 1.00 86.81 88 ASP A C 1
ATOM 641 O O . ASP A 1 88 ? -2.392 -2.016 10.972 1.00 86.81 88 ASP A O 1
ATOM 645 N N . ILE A 1 89 ? -0.422 -2.510 10.009 1.00 92.31 89 ILE A N 1
ATOM 646 C CA . ILE A 1 89 ? -0.887 -2.559 8.627 1.00 92.31 89 ILE A CA 1
ATOM 647 C C . ILE A 1 89 ? -0.711 -3.983 8.103 1.00 92.31 89 ILE A C 1
ATOM 649 O O . ILE A 1 89 ? 0.388 -4.536 8.138 1.00 92.31 89 ILE A O 1
ATOM 653 N N . ARG A 1 90 ? -1.785 -4.576 7.577 1.00 94.06 90 ARG A N 1
ATOM 654 C CA . ARG A 1 90 ? -1.729 -5.901 6.946 1.00 94.06 90 ARG A CA 1
ATOM 655 C C . ARG A 1 90 ? -1.597 -5.749 5.440 1.00 94.06 90 ARG A C 1
ATOM 657 O O . ARG A 1 90 ? -2.339 -4.989 4.826 1.00 94.06 90 ARG A O 1
ATOM 664 N N . PHE A 1 91 ? -0.666 -6.482 4.844 1.00 95.19 91 PHE A N 1
ATOM 665 C CA . PHE A 1 91 ? -0.450 -6.489 3.401 1.00 95.19 91 PHE A CA 1
ATOM 666 C C . PHE A 1 91 ? -0.934 -7.804 2.786 1.00 95.19 91 PHE A C 1
ATOM 668 O O . PHE A 1 91 ? -0.541 -8.886 3.221 1.00 95.19 91 PHE A O 1
ATOM 675 N N . PHE A 1 92 ? -1.749 -7.686 1.743 1.00 95.38 92 PHE A N 1
ATOM 676 C CA . PHE A 1 92 ? -2.269 -8.771 0.925 1.00 95.38 92 PHE A CA 1
ATOM 677 C C . PHE A 1 92 ? -1.827 -8.543 -0.523 1.00 95.38 92 PHE A C 1
ATOM 679 O O . PHE A 1 92 ? -2.449 -7.792 -1.275 1.00 95.38 92 PHE A O 1
ATOM 686 N N . GLY A 1 93 ? -0.708 -9.162 -0.895 1.00 94.69 93 GLY A N 1
ATOM 687 C CA . GLY A 1 93 ? -0.220 -9.166 -2.273 1.00 94.69 93 GLY A CA 1
ATOM 688 C C . GLY A 1 93 ? -0.895 -10.243 -3.120 1.00 94.69 93 GLY A C 1
ATOM 689 O O . GLY A 1 93 ? -1.493 -11.177 -2.585 1.00 94.69 93 GLY A O 1
ATOM 690 N N . ASN A 1 94 ? -0.730 -10.140 -4.439 1.00 95.50 94 ASN A N 1
ATOM 691 C CA . ASN A 1 94 ? -1.332 -11.055 -5.414 1.00 95.50 94 ASN A CA 1
ATOM 692 C C . ASN A 1 94 ? -2.873 -11.091 -5.341 1.00 95.50 94 ASN A C 1
ATOM 694 O O . ASN A 1 94 ? -3.480 -12.152 -5.470 1.00 95.50 94 ASN A O 1
ATOM 698 N N . VAL A 1 95 ? -3.483 -9.927 -5.098 1.00 95.56 95 VAL A N 1
ATOM 699 C CA . VAL A 1 95 ? -4.935 -9.726 -5.075 1.00 95.56 95 VAL A CA 1
ATOM 700 C C . VAL A 1 95 ? -5.274 -8.560 -5.999 1.00 95.56 95 VAL 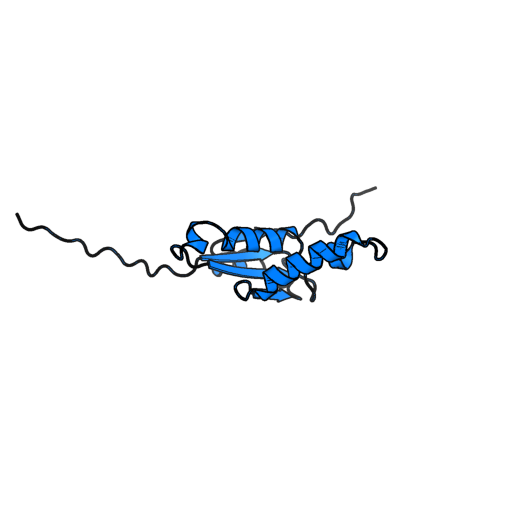A C 1
ATOM 702 O O . VAL A 1 95 ? -4.951 -7.408 -5.695 1.00 95.56 95 VAL A O 1
ATOM 705 N N . ASP A 1 96 ? -5.906 -8.843 -7.136 1.00 93.31 96 ASP A N 1
ATOM 706 C CA . ASP A 1 96 ? -6.251 -7.825 -8.127 1.00 93.31 96 ASP A CA 1
ATOM 707 C C . ASP A 1 96 ? -7.709 -7.366 -7.997 1.00 93.31 96 ASP A C 1
ATOM 709 O O . ASP A 1 96 ? -8.667 -8.142 -8.047 1.00 93.31 96 ASP A O 1
ATOM 713 N N . TYR A 1 97 ? -7.880 -6.053 -7.860 1.00 92.19 97 TYR A N 1
ATOM 714 C CA . TYR A 1 97 ? -9.194 -5.424 -7.825 1.00 92.19 97 TYR A CA 1
ATOM 715 C C . TYR A 1 97 ? -9.812 -5.400 -9.229 1.00 92.19 97 TYR A C 1
ATOM 717 O O . TYR A 1 97 ? -9.200 -4.912 -10.180 1.00 92.19 97 TYR A O 1
ATOM 725 N N . GLY A 1 98 ? -11.049 -5.879 -9.338 1.00 89.88 98 GLY A N 1
ATOM 726 C CA . GLY A 1 98 ? -11.766 -6.089 -10.595 1.00 89.88 98 GLY A CA 1
ATOM 727 C C . GLY A 1 98 ? -11.715 -7.532 -11.104 1.00 89.88 98 GLY A C 1
ATOM 728 O O . GLY A 1 98 ? -12.519 -7.871 -11.971 1.00 89.88 98 GLY A O 1
ATOM 729 N N . THR A 1 99 ? -10.835 -8.372 -10.544 1.00 93.00 99 THR A N 1
ATOM 730 C CA . THR A 1 99 ? -10.729 -9.803 -10.877 1.00 93.00 99 THR A CA 1
ATOM 731 C C . THR A 1 99 ? -11.020 -10.674 -9.656 1.00 93.00 99 THR A C 1
ATOM 733 O O . THR A 1 99 ? -11.943 -11.483 -9.692 1.00 93.00 99 THR A O 1
ATOM 736 N N . ASP A 1 100 ? -10.269 -10.480 -8.568 1.00 92.75 100 ASP A N 1
ATOM 737 C CA . ASP A 1 100 ? -10.371 -11.291 -7.346 1.00 92.75 100 ASP A CA 1
ATOM 738 C C . ASP A 1 100 ? -11.301 -10.663 -6.302 1.00 92.75 100 ASP A C 1
ATOM 740 O O . ASP A 1 100 ? -11.925 -11.362 -5.507 1.00 92.75 100 ASP A O 1
ATOM 744 N N . LEU A 1 101 ? -11.373 -9.329 -6.292 1.00 92.12 101 LEU A N 1
ATOM 745 C CA . LEU A 1 101 ? -12.212 -8.541 -5.394 1.00 92.12 101 LEU A CA 1
ATOM 746 C C . LEU A 1 101 ? -12.968 -7.478 -6.180 1.00 92.12 101 LEU A C 1
ATOM 748 O O . LEU A 1 101 ? -12.397 -6.823 -7.056 1.00 92.12 101 LEU A O 1
ATOM 752 N N . ASP A 1 102 ? -14.216 -7.233 -5.798 1.00 94.31 102 ASP A N 1
ATOM 753 C CA . ASP A 1 102 ? -15.003 -6.117 -6.305 1.00 94.31 102 ASP A CA 1
ATOM 754 C C . ASP A 1 102 ?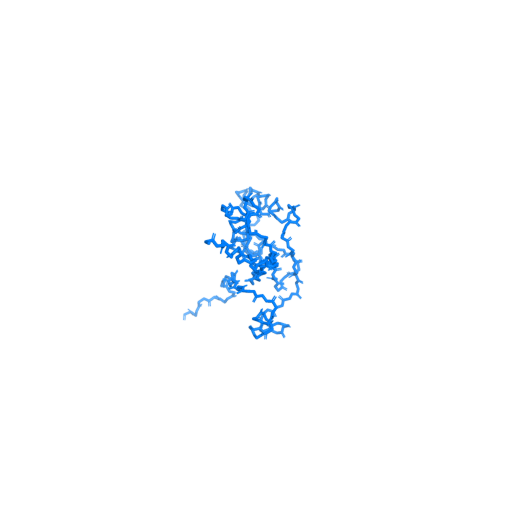 -15.317 -5.080 -5.208 1.00 94.31 102 ASP A C 1
ATOM 756 O O . ASP A 1 102 ? -15.018 -5.241 -4.018 1.00 94.31 102 ASP A O 1
ATOM 760 N N . LEU A 1 103 ? -15.916 -3.956 -5.609 1.00 92.56 103 LEU A N 1
ATOM 761 C CA . LEU A 1 103 ? -16.306 -2.911 -4.662 1.00 92.56 103 LEU A CA 1
ATOM 762 C C . LEU A 1 103 ? -17.409 -3.372 -3.700 1.00 92.56 103 LEU A C 1
ATOM 764 O O . LEU A 1 103 ? -17.490 -2.859 -2.583 1.00 92.56 103 LEU A O 1
ATOM 768 N N . ALA A 1 104 ? -18.286 -4.283 -4.122 1.00 94.25 104 ALA A N 1
ATOM 769 C CA . ALA A 1 104 ? -19.377 -4.758 -3.285 1.00 94.25 104 ALA A C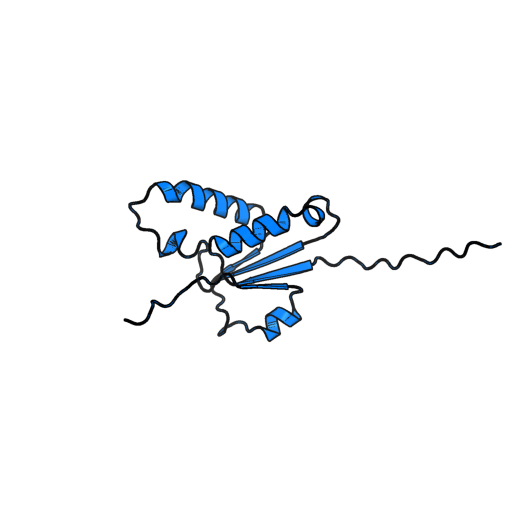A 1
ATOM 770 C C . ALA A 1 104 ? -18.833 -5.578 -2.110 1.00 94.25 104 ALA A C 1
ATOM 772 O O . ALA A 1 104 ? -19.290 -5.395 -0.983 1.00 94.25 104 ALA A O 1
ATOM 773 N N . ASP A 1 105 ? -17.827 -6.411 -2.345 1.00 93.25 105 ASP A N 1
ATOM 774 C CA . ASP A 1 105 ? -17.146 -7.200 -1.326 1.00 93.25 105 ASP A CA 1
ATOM 775 C C . ASP A 1 105 ? -16.376 -6.306 -0.358 1.00 93.25 105 ASP A C 1
ATOM 777 O O . ASP A 1 105 ? -16.537 -6.428 0.860 1.00 93.25 105 ASP A O 1
ATOM 781 N N . LEU A 1 106 ? -15.643 -5.313 -0.873 1.00 93.38 106 LEU A N 1
ATOM 782 C CA . LEU A 1 106 ? -14.969 -4.336 -0.018 1.00 93.38 106 LEU A CA 1
ATOM 783 C C . LEU A 1 106 ? -15.967 -3.563 0.859 1.00 93.38 106 LEU A C 1
ATOM 785 O O . LEU A 1 106 ? -15.751 -3.429 2.060 1.00 93.38 106 LEU A O 1
ATOM 789 N N . ARG A 1 107 ? -17.105 -3.124 0.312 1.00 93.69 107 ARG A N 1
ATOM 790 C CA . ARG A 1 107 ? -18.136 -2.391 1.075 1.00 93.69 107 ARG A CA 1
ATOM 791 C C . ARG A 1 107 ? -18.865 -3.236 2.119 1.00 93.69 107 ARG A C 1
ATOM 793 O O . ARG A 1 107 ? -19.429 -2.669 3.050 1.00 93.69 107 ARG A O 1
ATOM 800 N N . LYS A 1 108 ? -18.890 -4.565 1.978 1.00 94.31 108 LYS A N 1
ATOM 801 C CA . LYS A 1 108 ? -19.458 -5.468 2.998 1.00 94.31 108 LYS A CA 1
ATOM 802 C C . LYS A 1 108 ? -18.526 -5.628 4.200 1.00 94.31 108 LYS A C 1
ATOM 804 O O . LYS A 1 108 ? -19.002 -5.860 5.308 1.00 94.31 108 LYS A O 1
ATOM 809 N N . HIS A 1 109 ? -17.212 -5.552 3.982 1.00 92.44 109 HIS A N 1
ATOM 810 C CA . HIS A 1 109 ? -16.208 -5.905 4.990 1.00 92.44 109 HIS A CA 1
ATOM 811 C C . HIS A 1 109 ? -15.453 -4.712 5.586 1.00 92.44 109 HIS A C 1
ATOM 813 O O . HIS A 1 109 ? -14.894 -4.852 6.680 1.00 92.44 109 HIS A O 1
ATOM 819 N N . TYR A 1 110 ? -15.453 -3.569 4.899 1.00 94.88 110 TYR A N 1
ATOM 820 C CA . TYR A 1 110 ? -14.713 -2.365 5.264 1.00 94.88 110 TYR A CA 1
ATOM 821 C C . TYR A 1 110 ? -15.633 -1.152 5.383 1.00 94.88 110 TYR A C 1
ATOM 823 O O . TYR A 1 110 ? -16.586 -0.989 4.623 1.00 94.88 110 TYR A O 1
ATOM 831 N N . ASP A 1 111 ? -15.305 -0.279 6.331 1.00 93.94 111 ASP A N 1
ATOM 832 C CA . ASP A 1 111 ? -16.011 0.978 6.570 1.00 93.94 111 ASP A CA 1
ATOM 833 C C . ASP A 1 111 ? -15.612 2.052 5.551 1.00 93.94 111 ASP A C 1
ATOM 835 O O . ASP A 1 111 ? -16.421 2.903 5.184 1.00 93.94 111 ASP A O 1
ATOM 839 N N . ALA A 1 112 ? -14.366 2.002 5.075 1.00 94.00 112 ALA A N 1
ATOM 840 C CA . ALA A 1 112 ? -13.846 2.901 4.056 1.00 94.00 112 ALA A CA 1
ATOM 841 C C . ALA A 1 112 ? -12.930 2.161 3.076 1.00 94.00 112 ALA A C 1
ATOM 843 O O . ALA A 1 112 ? -12.238 1.207 3.439 1.00 94.00 112 ALA A O 1
ATOM 844 N N . VAL A 1 113 ? -12.911 2.641 1.832 1.00 95.31 113 VAL A N 1
ATOM 845 C CA . VAL A 1 113 ? -12.059 2.120 0.760 1.00 95.31 113 VAL A CA 1
ATOM 846 C C . VAL A 1 113 ? -11.287 3.277 0.137 1.00 95.31 113 VAL A C 1
ATOM 848 O O . VAL A 1 113 ? -11.881 4.284 -0.248 1.00 95.31 113 VAL A O 1
ATOM 851 N N . ILE A 1 114 ? -9.969 3.131 0.029 1.00 95.75 114 ILE A N 1
ATOM 852 C CA . ILE A 1 114 ? -9.066 4.101 -0.592 1.00 95.75 114 ILE A CA 1
ATOM 853 C C . ILE A 1 114 ? -8.476 3.470 -1.847 1.00 95.75 114 ILE A C 1
ATOM 855 O O . ILE A 1 114 ? -7.807 2.444 -1.772 1.00 95.75 114 ILE A O 1
ATOM 859 N N . PHE A 1 115 ? -8.680 4.105 -2.997 1.00 95.44 115 PHE A N 1
ATOM 860 C CA . PHE A 1 115 ? -8.046 3.693 -4.246 1.00 95.44 115 PHE A CA 1
ATOM 861 C C . PHE A 1 115 ? -6.738 4.459 -4.452 1.00 95.44 115 PHE A C 1
ATOM 863 O O . PHE A 1 115 ? -6.732 5.677 -4.616 1.00 95.44 115 PHE A O 1
ATOM 870 N N . ALA A 1 116 ? -5.631 3.724 -4.454 1.00 95.69 116 ALA A N 1
ATOM 871 C CA . ALA A 1 116 ? -4.266 4.207 -4.637 1.00 95.69 116 ALA A CA 1
ATOM 872 C C . ALA A 1 116 ? -3.531 3.389 -5.721 1.00 95.69 116 ALA A C 1
ATOM 874 O O . ALA A 1 116 ? -2.343 3.089 -5.603 1.00 95.69 116 ALA A O 1
ATOM 875 N N . THR A 1 117 ? -4.246 3.026 -6.791 1.00 91.44 117 THR A N 1
ATOM 876 C CA . THR A 1 117 ? -3.782 2.111 -7.852 1.00 91.44 117 THR A CA 1
ATOM 877 C C . THR A 1 117 ? -2.727 2.708 -8.784 1.00 91.44 117 THR A C 1
ATOM 879 O O . THR A 1 117 ? -2.079 1.976 -9.528 1.00 91.44 117 THR A O 1
ATOM 882 N N . GLY A 1 118 ? -2.560 4.034 -8.776 1.00 91.62 118 GLY A N 1
ATOM 883 C CA . GLY A 1 118 ? -1.739 4.740 -9.759 1.00 91.62 118 GLY A CA 1
ATOM 884 C C . GLY A 1 118 ? -2.293 4.616 -11.185 1.00 91.62 118 GLY A C 1
ATOM 885 O O . GLY A 1 118 ? -3.466 4.291 -11.381 1.00 91.62 118 GLY A O 1
ATOM 886 N N . ALA A 1 119 ? -1.436 4.878 -12.175 1.00 92.00 119 ALA A N 1
ATOM 887 C CA . ALA A 1 119 ? -1.733 4.720 -13.596 1.00 92.00 119 ALA A CA 1
ATOM 888 C C . ALA A 1 119 ? -0.913 3.555 -14.168 1.00 92.00 119 ALA A C 1
ATOM 890 O O . ALA A 1 119 ? 0.312 3.570 -14.109 1.00 92.00 119 ALA A O 1
ATOM 891 N N . ILE A 1 120 ? -1.603 2.533 -14.680 1.00 86.94 120 ILE A N 1
ATOM 892 C CA . ILE A 1 120 ? -0.989 1.312 -15.240 1.00 86.94 120 ILE A CA 1
ATOM 893 C C . ILE A 1 120 ? -0.936 1.356 -16.773 1.00 86.94 120 ILE A C 1
ATOM 895 O O . ILE A 1 120 ? -0.207 0.587 -17.388 1.00 86.94 120 ILE A O 1
ATOM 899 N N . LYS A 1 121 ? -1.735 2.232 -17.388 1.00 89.88 121 LYS A N 1
ATOM 900 C CA . LYS A 1 121 ? -1.788 2.414 -18.836 1.00 89.88 121 LYS A CA 1
ATOM 901 C C . LYS A 1 121 ? -1.064 3.695 -19.214 1.00 89.88 121 LYS A C 1
ATOM 903 O O . LYS A 1 121 ? -1.174 4.691 -18.497 1.00 89.88 121 LYS A O 1
ATOM 908 N N . ASP A 1 122 ? -0.386 3.645 -20.347 1.00 91.12 122 ASP A N 1
ATOM 909 C CA . ASP A 1 122 ? 0.179 4.820 -20.992 1.00 91.12 122 ASP A CA 1
ATOM 910 C C . ASP A 1 122 ? -0.930 5.675 -21.619 1.00 91.12 122 ASP A C 1
ATOM 912 O O . ASP A 1 122 ? -2.054 5.210 -21.831 1.00 91.12 122 ASP A O 1
ATOM 916 N N . ALA A 1 123 ? -0.620 6.943 -21.887 1.00 91.50 123 ALA A N 1
ATOM 917 C CA . ALA A 1 123 ? -1.501 7.795 -22.675 1.00 91.50 123 ALA A CA 1
ATOM 918 C C . ALA A 1 123 ? -1.535 7.311 -24.133 1.00 91.50 123 ALA A C 1
ATOM 920 O O . ALA A 1 123 ? -0.523 6.832 -24.648 1.00 91.50 123 ALA A O 1
ATOM 921 N N . ASP A 1 124 ? -2.687 7.464 -24.789 1.00 90.75 124 ASP A N 1
ATOM 922 C CA . ASP A 1 124 ? -2.793 7.235 -26.230 1.00 90.75 124 ASP A CA 1
ATOM 923 C C . ASP A 1 124 ? -1.852 8.191 -26.986 1.00 90.75 124 ASP A C 1
ATOM 925 O O . ASP A 1 124 ? -1.597 9.312 -26.531 1.00 90.75 124 ASP A O 1
ATOM 929 N N . LEU A 1 125 ? -1.318 7.719 -28.117 1.00 77.00 125 LEU A N 1
ATOM 930 C CA . LEU A 1 125 ? -0.335 8.443 -28.930 1.00 77.00 125 LEU A CA 1
ATOM 931 C C . LEU A 1 125 ? -0.976 9.499 -29.841 1.00 77.00 125 LEU A C 1
ATOM 933 O O . LEU A 1 125 ? -2.021 9.184 -30.458 1.00 77.00 125 LEU A O 1
#

Foldseek 3Di:
DDDDPDPDPPPVQPAAEEEEEAQAPVRLVVLLVVCVDPCNVVVVHHHAYEYEYLAQDGHPCLPVPDDPPDPVSVVVVVVSVVSVVVPRYHYDYNADEPPRDYPVNCVVPHPYYHYPHPDPDDDDD

Organism: NCBI:txid2724944

pLDDT: mean 84.75, std 14.95, range [37.62, 96.69]

InterPro domains:
  IPR036188 FAD/NAD(P)-binding domain superfamily [G3DSA:3.50.50.60] (60-124)
  IPR055275 Ferredoxin-NADP reductase-like [PTHR48467] (12-122)